Protein AF-A0A2M8H1S3-F1 (afdb_monomer_lite)

Structure (mmCIF, N/CA/C/O backbone):
data_AF-A0A2M8H1S3-F1
#
_entry.id   AF-A0A2M8H1S3-F1
#
loop_
_atom_site.group_PDB
_atom_site.id
_atom_site.type_symbol
_atom_site.label_atom_id
_atom_site.label_alt_id
_atom_site.label_comp_id
_atom_site.label_asym_id
_atom_site.label_entity_id
_atom_site.label_seq_id
_atom_site.pdbx_PDB_ins_code
_atom_site.Cartn_x
_atom_site.Cartn_y
_atom_site.Cartn_z
_atom_site.occupancy
_atom_site.B_iso_or_equiv
_atom_site.auth_seq_id
_atom_site.auth_comp_id
_atom_site.auth_asym_id
_atom_site.auth_atom_id
_atom_site.pdbx_PDB_model_num
ATOM 1 N N . MET A 1 1 ? 1.043 -23.279 23.977 1.00 38.03 1 MET A N 1
ATOM 2 C CA . MET A 1 1 ? 0.387 -21.968 23.824 1.00 38.03 1 MET A CA 1
ATOM 3 C C . MET A 1 1 ? 1.490 -20.999 23.441 1.00 38.03 1 MET A C 1
ATOM 5 O O . MET A 1 1 ? 2.211 -20.542 24.314 1.00 38.03 1 MET A O 1
ATOM 9 N N . LEU A 1 2 ? 1.746 -20.872 22.138 1.00 36.97 2 LEU A N 1
ATOM 10 C CA . LEU A 1 2 ? 2.773 -19.981 21.600 1.00 36.97 2 LEU A CA 1
ATOM 11 C C . LEU A 1 2 ? 2.142 -18.593 21.517 1.00 36.97 2 LEU A C 1
ATOM 13 O O . LEU A 1 2 ? 1.181 -18.404 20.776 1.00 36.97 2 LEU A O 1
ATOM 17 N N . LEU A 1 3 ? 2.637 -17.672 22.339 1.00 37.28 3 LEU A N 1
ATOM 18 C CA . LEU A 1 3 ? 2.468 -16.245 22.110 1.00 37.28 3 LEU A CA 1
ATOM 19 C C . LEU A 1 3 ? 3.235 -15.960 20.819 1.00 37.28 3 LEU A C 1
ATOM 21 O O . LEU A 1 3 ? 4.460 -15.988 20.809 1.00 37.28 3 LEU A O 1
ATOM 25 N N . MET A 1 4 ? 2.512 -15.833 19.709 1.00 37.59 4 MET A N 1
ATOM 26 C CA . MET A 1 4 ? 3.057 -15.123 18.564 1.00 37.59 4 MET A CA 1
ATOM 27 C C . MET A 1 4 ? 3.124 -13.670 19.008 1.00 37.59 4 MET A C 1
ATOM 29 O O . MET A 1 4 ? 2.084 -13.061 19.271 1.00 37.59 4 MET A O 1
ATOM 33 N N . ASP A 1 5 ? 4.346 -13.178 19.188 1.00 40.09 5 ASP A N 1
ATOM 34 C CA . ASP A 1 5 ? 4.624 -11.763 19.360 1.00 40.09 5 ASP A CA 1
ATOM 35 C C . ASP A 1 5 ? 4.094 -1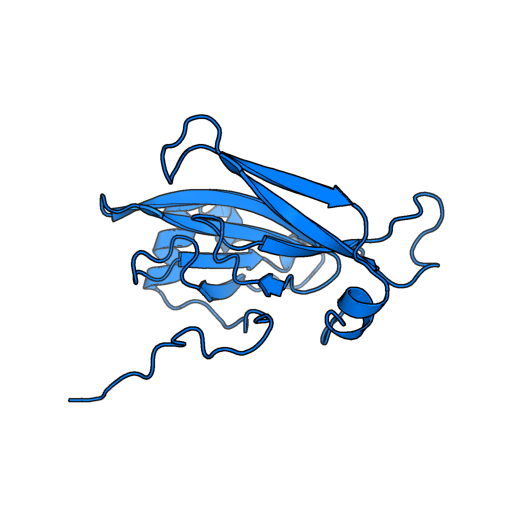1.065 18.108 1.00 40.09 5 ASP A C 1
ATOM 37 O O . ASP A 1 5 ? 4.710 -11.079 17.044 1.00 40.09 5 ASP A O 1
ATOM 41 N N . LEU A 1 6 ? 2.875 -10.534 18.211 1.00 43.53 6 LEU A N 1
ATOM 42 C CA . LEU A 1 6 ? 2.399 -9.540 17.266 1.00 43.53 6 LEU A CA 1
ATOM 43 C C . LEU A 1 6 ? 3.429 -8.406 17.295 1.00 43.53 6 LEU A C 1
ATOM 45 O O . LEU A 1 6 ? 3.926 -8.101 18.388 1.00 43.53 6 LEU A O 1
ATOM 49 N N . PRO A 1 7 ? 3.715 -7.733 16.171 1.00 44.03 7 PRO A N 1
ATOM 50 C CA . PRO A 1 7 ? 4.272 -6.397 16.230 1.00 44.03 7 PRO A CA 1
ATOM 51 C C . PRO A 1 7 ? 3.198 -5.508 16.872 1.00 44.03 7 PRO A C 1
ATOM 53 O O . PRO A 1 7 ? 2.420 -4.817 16.222 1.00 44.03 7 PRO A O 1
ATOM 56 N N . VAL A 1 8 ? 3.100 -5.599 18.201 1.00 47.38 8 VAL A N 1
ATOM 57 C CA . VAL A 1 8 ? 2.641 -4.518 19.049 1.00 47.38 8 VAL A CA 1
ATOM 58 C C . VAL A 1 8 ? 3.518 -3.374 18.610 1.00 47.38 8 VAL A C 1
ATOM 60 O O . VAL A 1 8 ? 4.737 -3.530 18.591 1.00 47.38 8 VAL A O 1
ATOM 63 N N . TRP A 1 9 ? 2.885 -2.292 18.182 1.00 46.22 9 TRP A N 1
ATOM 64 C CA . TRP A 1 9 ? 3.514 -1.011 17.954 1.00 46.22 9 TRP A CA 1
ATOM 65 C C . TRP A 1 9 ? 4.303 -0.687 19.226 1.00 46.22 9 TRP A C 1
ATOM 67 O O . TRP A 1 9 ? 3.762 -0.138 20.184 1.00 46.22 9 TRP A O 1
ATOM 77 N N . ALA A 1 10 ? 5.547 -1.161 19.296 1.00 40.31 10 ALA A N 1
ATOM 78 C CA . ALA A 1 10 ? 6.509 -0.693 20.258 1.00 40.31 10 ALA A CA 1
ATOM 79 C C . ALA A 1 10 ? 6.605 0.804 19.992 1.00 40.31 10 ALA A C 1
ATOM 81 O O . ALA A 1 10 ? 6.379 1.244 18.864 1.00 40.31 10 ALA A O 1
ATOM 82 N N . ASP A 1 11 ? 6.921 1.586 21.009 1.00 43.34 11 ASP A N 1
ATOM 83 C CA . ASP A 1 11 ? 7.049 3.042 20.929 1.00 43.34 11 ASP A CA 1
ATOM 84 C C . ASP A 1 11 ? 8.142 3.533 19.927 1.00 43.34 11 ASP A C 1
ATOM 86 O O . ASP A 1 11 ? 8.577 4.681 19.985 1.00 43.34 11 ASP A O 1
ATOM 90 N N . ASP A 1 12 ? 8.586 2.672 19.003 1.00 44.94 12 ASP A N 1
ATOM 91 C CA . ASP A 1 12 ? 9.494 2.896 17.887 1.00 44.94 12 ASP A CA 1
ATOM 92 C C . ASP A 1 12 ? 8.760 3.454 16.651 1.00 44.94 12 ASP A C 1
ATOM 94 O O . ASP A 1 12 ? 8.063 2.778 15.892 1.00 44.94 12 ASP A O 1
ATOM 98 N N . LEU A 1 13 ? 8.916 4.767 16.503 1.00 59.88 13 LEU A N 1
ATOM 99 C CA . LEU A 1 13 ? 9.295 5.491 15.287 1.00 59.88 13 LEU A CA 1
ATOM 100 C C . LEU A 1 13 ? 9.348 4.656 13.992 1.00 59.88 13 LEU A C 1
ATOM 102 O O . LEU A 1 13 ? 10.408 4.188 13.601 1.00 59.88 13 LEU A O 1
ATOM 106 N N . SER A 1 14 ? 8.230 4.603 13.263 1.00 63.81 14 SER A N 1
ATOM 107 C CA . SER A 1 14 ? 8.109 4.103 11.880 1.00 63.81 14 SER A CA 1
ATOM 108 C C . SER A 1 14 ? 8.521 2.648 11.606 1.00 63.81 14 SER A C 1
ATOM 110 O O . SER A 1 14 ? 9.592 2.187 11.972 1.00 63.81 14 SER A O 1
ATOM 112 N N . PHE A 1 15 ? 7.692 1.926 10.852 1.00 80.75 15 PHE A N 1
ATOM 113 C CA . PHE A 1 15 ? 8.002 0.567 10.410 1.00 80.75 15 PHE A CA 1
ATOM 114 C C . PHE A 1 15 ? 8.104 0.516 8.886 1.00 80.75 15 PHE A C 1
ATOM 116 O O . PHE A 1 15 ? 7.210 0.986 8.176 1.00 80.75 15 PHE A O 1
ATOM 123 N N . GLN A 1 16 ? 9.190 -0.068 8.381 1.00 81.44 16 GLN A N 1
ATOM 124 C CA . GLN A 1 16 ? 9.291 -0.446 6.978 1.00 81.44 16 GLN A CA 1
ATOM 125 C C . GLN A 1 16 ? 8.747 -1.874 6.811 1.00 81.44 16 GLN A C 1
ATOM 127 O O . GLN A 1 16 ? 9.290 -2.790 7.428 1.00 81.44 16 GLN A O 1
ATOM 132 N N . PRO A 1 17 ? 7.699 -2.093 5.997 1.00 84.50 17 PRO A N 1
ATOM 133 C CA . PRO A 1 17 ? 7.121 -3.413 5.794 1.00 84.50 17 PRO A CA 1
ATOM 134 C C . PRO A 1 17 ? 8.138 -4.408 5.236 1.00 84.50 17 PRO A C 1
ATOM 136 O O . PRO A 1 17 ? 8.758 -4.168 4.199 1.00 84.50 17 PRO A O 1
ATOM 139 N N . GLU A 1 18 ? 8.274 -5.553 5.903 1.00 89.00 18 GLU A N 1
ATOM 140 C CA . GLU A 1 18 ? 9.050 -6.677 5.388 1.00 89.00 18 GLU A CA 1
ATOM 141 C C . GLU A 1 18 ? 8.196 -7.446 4.376 1.00 89.00 18 GLU A C 1
ATOM 143 O O . GLU A 1 18 ? 7.099 -7.915 4.694 1.00 89.00 18 GLU A O 1
ATOM 148 N N . PHE A 1 19 ? 8.687 -7.544 3.142 1.00 91.50 19 PHE A N 1
ATOM 149 C CA . PHE A 1 19 ? 7.991 -8.210 2.048 1.00 91.50 19 PHE A CA 1
ATOM 150 C C . PHE A 1 19 ? 8.477 -9.647 1.884 1.00 91.50 19 PHE A C 1
ATOM 152 O O . PHE A 1 19 ? 9.664 -9.902 1.691 1.00 91.50 19 PHE A O 1
ATOM 159 N N . VAL A 1 20 ? 7.533 -10.582 1.899 1.00 94.75 20 VAL A N 1
ATOM 160 C CA . VAL A 1 20 ? 7.777 -12.020 1.752 1.00 94.75 20 VAL A CA 1
ATOM 161 C C . VAL A 1 20 ? 6.860 -12.616 0.688 1.00 94.75 20 VAL A C 1
ATOM 163 O O . VAL A 1 20 ? 5.884 -11.994 0.265 1.00 94.75 20 VAL A O 1
ATOM 166 N N . HIS A 1 21 ? 7.144 -13.842 0.247 1.00 95.81 21 HIS A N 1
ATOM 167 C CA . HIS A 1 21 ? 6.210 -14.560 -0.617 1.00 95.81 21 HIS A CA 1
ATOM 168 C C . HIS A 1 21 ? 4.881 -14.823 0.110 1.00 95.81 21 HIS A C 1
ATOM 170 O O . HIS A 1 21 ? 4.895 -15.261 1.265 1.00 95.81 21 HIS A O 1
ATOM 176 N N . PRO A 1 22 ? 3.731 -14.616 -0.556 1.00 96.12 22 PRO A N 1
ATOM 177 C CA . PRO A 1 22 ? 2.433 -14.822 0.063 1.00 96.12 22 PRO A CA 1
ATOM 178 C C . PRO A 1 22 ? 2.148 -16.300 0.307 1.00 96.12 22 PRO A C 1
ATOM 180 O O . PRO A 1 22 ? 2.383 -17.159 -0.552 1.00 96.12 22 PRO A O 1
ATOM 183 N N . ARG A 1 23 ? 1.534 -16.573 1.456 1.00 97.06 23 ARG A N 1
ATOM 184 C CA . ARG A 1 23 ? 0.872 -17.846 1.746 1.00 97.06 23 ARG A CA 1
ATOM 185 C C . ARG A 1 23 ? -0.346 -18.034 0.833 1.00 97.06 23 ARG A C 1
ATOM 187 O O . ARG A 1 23 ? -0.857 -17.078 0.251 1.00 97.06 23 ARG A O 1
ATOM 194 N N . SER A 1 24 ? -0.849 -19.264 0.731 1.00 96.31 24 SER A N 1
ATOM 195 C CA . SER A 1 24 ? -1.992 -19.579 -0.139 1.00 96.31 24 SER A CA 1
ATOM 196 C C . SER A 1 24 ? -3.258 -18.792 0.220 1.00 96.31 24 SER A C 1
ATOM 198 O O . SER A 1 24 ? -3.934 -18.298 -0.672 1.00 96.31 24 SER A O 1
ATOM 200 N N . ASP A 1 25 ? -3.544 -18.603 1.513 1.00 95.94 25 ASP A N 1
ATOM 201 C CA . ASP A 1 25 ? -4.684 -17.806 1.986 1.00 95.94 25 ASP A CA 1
ATOM 202 C C . ASP A 1 25 ? -4.586 -16.336 1.550 1.00 95.94 25 ASP A C 1
ATOM 204 O O . ASP A 1 25 ? -5.580 -15.725 1.161 1.00 95.94 25 ASP A O 1
ATOM 208 N N . GLN A 1 26 ? -3.376 -15.774 1.556 1.00 97.31 26 GLN A N 1
ATOM 209 C CA . GLN A 1 26 ? -3.127 -14.402 1.113 1.00 97.31 26 GLN A CA 1
ATOM 210 C C . GLN A 1 26 ? -3.249 -14.267 -0.410 1.00 97.31 26 GLN A C 1
ATOM 212 O O . GLN A 1 26 ? -3.759 -13.257 -0.890 1.00 97.31 26 GLN A O 1
ATOM 217 N N . GLN A 1 27 ? -2.835 -15.282 -1.178 1.00 96.88 27 GLN A N 1
ATOM 218 C CA . GLN A 1 27 ? -3.034 -15.301 -2.632 1.00 96.88 27 GLN A CA 1
ATOM 219 C C . GLN A 1 27 ? -4.523 -15.283 -2.987 1.00 96.88 27 GLN A C 1
ATOM 221 O O . GLN A 1 27 ? -4.924 -14.490 -3.836 1.00 96.88 27 GLN A O 1
ATOM 226 N N . ASP A 1 28 ? -5.348 -16.067 -2.286 1.00 96.62 28 ASP A N 1
ATOM 227 C CA . ASP A 1 28 ? -6.802 -16.068 -2.480 1.00 96.62 28 ASP A CA 1
ATOM 228 C C . ASP A 1 28 ? -7.415 -14.696 -2.155 1.00 96.62 28 ASP A C 1
ATOM 230 O O . ASP A 1 28 ? -8.266 -14.194 -2.892 1.00 96.62 28 ASP A O 1
ATOM 234 N N . ILE A 1 29 ? -6.976 -14.050 -1.070 1.00 97.00 29 ILE A N 1
ATOM 235 C CA . ILE A 1 29 ? -7.411 -12.688 -0.716 1.00 97.00 29 ILE A CA 1
ATOM 236 C C . ILE A 1 29 ? -7.057 -11.699 -1.834 1.00 97.00 29 ILE A C 1
ATOM 238 O O . ILE A 1 29 ? -7.895 -10.885 -2.236 1.00 97.00 29 ILE A O 1
ATOM 242 N N . ILE A 1 30 ? -5.833 -11.778 -2.355 1.00 97.19 30 ILE A N 1
ATOM 243 C CA . ILE A 1 30 ? -5.339 -10.893 -3.410 1.00 97.19 30 ILE A CA 1
ATOM 244 C C . ILE A 1 30 ? -6.090 -11.126 -4.719 1.00 97.19 30 ILE A C 1
ATOM 246 O O . ILE A 1 30 ? -6.556 -10.152 -5.302 1.00 97.19 30 ILE A O 1
ATOM 250 N N . ALA A 1 31 ? -6.290 -12.373 -5.149 1.00 96.38 31 ALA A N 1
ATOM 251 C CA . ALA A 1 31 ? -7.109 -12.696 -6.320 1.00 96.38 31 ALA A CA 1
ATOM 252 C C . ALA A 1 31 ? -8.526 -12.125 -6.194 1.00 96.38 31 ALA A C 1
ATOM 254 O O . ALA A 1 31 ? -9.009 -11.441 -7.093 1.00 96.38 31 ALA A O 1
ATOM 255 N N . ASN A 1 32 ? -9.174 -12.331 -5.045 1.00 96.69 32 ASN A N 1
ATOM 256 C CA . ASN A 1 32 ? -10.538 -11.856 -4.820 1.00 96.69 32 ASN A CA 1
ATOM 257 C C . ASN A 1 32 ? -10.647 -10.321 -4.749 1.00 96.69 32 ASN A C 1
ATOM 259 O O . ASN A 1 32 ? -11.713 -9.774 -5.030 1.00 96.69 32 ASN A O 1
ATOM 263 N N . THR A 1 33 ? -9.572 -9.621 -4.367 1.00 96.75 33 THR A N 1
ATOM 264 C CA . THR A 1 33 ? -9.588 -8.160 -4.156 1.00 96.75 33 THR A CA 1
ATOM 265 C C . THR A 1 33 ? -9.025 -7.374 -5.342 1.00 96.75 33 THR A C 1
ATOM 267 O O . THR A 1 33 ? -9.530 -6.299 -5.668 1.00 96.75 33 THR A O 1
ATOM 270 N N . LEU A 1 34 ? -7.965 -7.880 -5.975 1.00 96.62 34 LEU A N 1
ATOM 271 C CA . LEU A 1 34 ? -7.222 -7.232 -7.062 1.00 96.62 34 LEU A CA 1
ATOM 272 C C . LEU A 1 34 ? -7.398 -7.924 -8.422 1.00 96.62 34 LEU A C 1
ATOM 274 O O . LEU A 1 34 ? -7.115 -7.300 -9.443 1.00 96.62 34 LEU A O 1
ATOM 278 N N . GLY A 1 35 ? -7.898 -9.161 -8.444 1.00 95.88 35 GLY A N 1
ATOM 279 C CA . GLY A 1 35 ? -8.091 -9.973 -9.646 1.00 95.88 35 GLY A CA 1
ATOM 280 C C . GLY A 1 35 ? -6.941 -10.947 -9.923 1.00 95.88 35 GLY A C 1
ATOM 281 O O . GLY A 1 35 ? -5.789 -10.703 -9.563 1.00 95.88 35 GLY A O 1
ATOM 282 N N . ASP A 1 36 ? -7.251 -12.042 -10.622 1.00 94.12 36 ASP A N 1
ATOM 283 C CA . ASP A 1 36 ? -6.281 -13.089 -10.992 1.00 94.12 36 ASP A CA 1
ATOM 284 C C . ASP A 1 36 ? -5.154 -12.579 -11.903 1.00 94.12 36 ASP A C 1
ATOM 286 O O . ASP A 1 36 ? -4.033 -13.096 -11.861 1.00 94.12 36 ASP A O 1
ATOM 290 N N . ASP A 1 37 ? -5.424 -11.539 -12.696 1.00 91.81 37 ASP A N 1
ATOM 291 C CA . ASP A 1 37 ? -4.427 -10.889 -13.555 1.00 91.81 37 ASP A CA 1
ATOM 292 C C . ASP A 1 37 ? -3.281 -10.280 -12.736 1.00 91.81 37 ASP A C 1
ATOM 294 O O . ASP A 1 37 ? -2.149 -10.199 -13.211 1.00 91.81 37 ASP A O 1
ATOM 298 N N . PHE A 1 38 ? -3.547 -9.888 -11.486 1.00 93.56 38 PHE A N 1
ATOM 299 C CA . PHE A 1 38 ? -2.515 -9.380 -10.589 1.00 93.56 38 PHE A CA 1
ATOM 300 C C . PHE A 1 38 ? -1.577 -10.493 -10.098 1.00 93.56 38 PHE A C 1
ATOM 302 O O . PHE A 1 38 ? -0.366 -10.285 -9.992 1.00 93.56 38 PHE A O 1
ATOM 309 N N . LEU A 1 39 ? -2.110 -11.694 -9.840 1.00 90.50 39 LEU A N 1
ATOM 310 C CA . LEU A 1 39 ? -1.304 -12.856 -9.448 1.00 90.50 39 LEU A CA 1
ATOM 311 C C . LEU A 1 39 ? -0.423 -13.346 -10.601 1.00 90.50 39 LEU A C 1
ATOM 313 O O . LEU A 1 39 ? 0.743 -13.676 -10.399 1.00 90.50 39 LEU A O 1
ATOM 317 N N . ASN A 1 40 ? -0.987 -13.366 -11.809 1.00 88.19 40 ASN A N 1
ATOM 318 C CA . ASN A 1 40 ? -0.368 -13.930 -13.009 1.00 88.19 40 ASN A CA 1
ATOM 319 C C . ASN A 1 40 ? 0.243 -12.858 -13.920 1.00 88.19 40 ASN A C 1
ATOM 321 O O . ASN A 1 40 ? 0.329 -13.038 -15.136 1.00 88.19 40 ASN A O 1
ATOM 325 N N . ALA A 1 41 ? 0.626 -11.727 -13.334 1.00 87.38 41 ALA A N 1
ATOM 326 C CA . ALA A 1 41 ? 1.118 -10.577 -14.065 1.00 87.38 41 ALA A CA 1
ATOM 327 C C . ALA A 1 41 ? 2.318 -10.922 -14.951 1.00 87.38 41 ALA A C 1
ATOM 329 O O . ALA A 1 41 ? 3.225 -11.661 -14.567 1.00 87.38 41 ALA A O 1
ATOM 330 N N . VAL A 1 42 ? 2.344 -10.313 -16.132 1.00 86.56 42 VAL A N 1
ATOM 331 C CA . VAL A 1 42 ? 3.451 -10.405 -17.081 1.00 86.56 42 VAL A CA 1
ATOM 332 C C . VAL A 1 42 ? 3.961 -8.996 -17.333 1.00 86.56 42 VAL A C 1
ATOM 334 O O . VAL A 1 42 ? 3.177 -8.102 -17.648 1.00 86.56 42 VAL A O 1
ATOM 337 N N . GLY A 1 43 ? 5.270 -8.796 -17.219 1.00 84.50 43 GLY A N 1
ATOM 338 C CA . GLY A 1 43 ? 5.868 -7.486 -17.429 1.00 84.50 43 GLY A CA 1
ATOM 339 C C . GLY A 1 43 ? 7.378 -7.528 -17.612 1.00 84.50 43 GLY A C 1
ATOM 340 O O . GLY A 1 43 ? 7.941 -8.563 -17.966 1.00 84.50 43 GLY A O 1
ATOM 341 N N . VAL A 1 44 ? 8.014 -6.367 -17.442 1.00 79.12 44 VAL A N 1
ATOM 342 C CA . VAL A 1 44 ? 9.437 -6.158 -17.766 1.00 79.12 44 VAL A CA 1
ATOM 343 C C . VAL A 1 44 ? 10.351 -6.838 -16.747 1.00 79.12 44 VAL A C 1
ATOM 345 O O . VAL A 1 44 ? 11.388 -7.389 -17.116 1.00 79.12 44 VAL A O 1
ATOM 348 N N . PHE A 1 45 ? 9.956 -6.831 -15.477 1.00 85.62 45 PHE A N 1
ATOM 349 C CA . PHE A 1 45 ? 10.662 -7.536 -14.413 1.00 85.62 45 PHE A CA 1
ATOM 350 C C . PHE A 1 45 ? 10.087 -8.942 -14.211 1.00 85.62 45 PHE A C 1
ATOM 352 O O . PHE A 1 45 ? 8.921 -9.184 -14.543 1.00 85.62 45 PHE A O 1
ATOM 359 N N . PRO A 1 46 ? 10.873 -9.878 -13.642 1.00 88.12 46 PRO A N 1
ATOM 360 C CA . PRO A 1 46 ? 10.363 -11.183 -13.249 1.00 88.12 46 PRO A CA 1
ATOM 361 C C . PRO A 1 46 ? 9.114 -11.053 -12.375 1.00 88.12 46 PRO A C 1
ATOM 363 O O . PRO A 1 46 ? 9.106 -10.290 -11.406 1.00 88.12 46 PRO A O 1
ATOM 366 N N . ALA A 1 47 ? 8.072 -11.805 -12.733 1.00 90.75 47 ALA A N 1
ATOM 367 C CA . ALA A 1 47 ? 6.844 -11.867 -11.959 1.00 90.75 47 ALA A CA 1
ATOM 368 C C . ALA A 1 47 ? 7.136 -12.484 -10.593 1.00 90.75 47 ALA A C 1
ATOM 370 O O . ALA A 1 47 ? 7.549 -13.638 -10.481 1.00 90.75 47 ALA A O 1
ATOM 371 N N . GLU A 1 48 ? 6.938 -11.681 -9.562 1.00 93.50 48 GLU A N 1
ATOM 372 C CA . GLU A 1 48 ? 7.180 -12.046 -8.183 1.00 93.50 48 GLU A CA 1
ATOM 373 C C . GLU A 1 48 ? 6.206 -11.237 -7.333 1.00 93.50 48 GLU A C 1
ATOM 375 O O . GLU A 1 48 ? 6.329 -10.016 -7.187 1.00 93.50 48 GLU A O 1
ATOM 380 N N . LEU A 1 49 ? 5.195 -11.940 -6.828 1.00 95.12 49 LEU A N 1
ATOM 381 C CA . LEU A 1 49 ? 4.237 -11.391 -5.888 1.00 95.12 49 LEU A CA 1
ATOM 382 C C . LEU A 1 49 ? 4.838 -11.445 -4.489 1.00 95.12 49 LEU A C 1
ATOM 384 O O . LEU A 1 49 ? 5.235 -12.516 -4.018 1.00 95.12 49 LEU A O 1
ATOM 388 N N . LEU A 1 50 ? 4.856 -10.294 -3.831 1.00 95.94 50 LEU A N 1
ATOM 389 C CA . LEU A 1 50 ? 5.309 -10.145 -2.460 1.00 95.94 50 LEU A CA 1
ATOM 390 C C . LEU A 1 50 ? 4.233 -9.447 -1.634 1.00 95.94 50 LEU A C 1
ATOM 392 O O . LEU A 1 50 ? 3.494 -8.594 -2.136 1.00 95.94 50 LEU A O 1
ATOM 396 N N . VAL A 1 51 ? 4.164 -9.805 -0.356 1.00 96.19 51 VAL A N 1
ATOM 397 C CA . VAL A 1 51 ? 3.214 -9.240 0.601 1.00 96.19 51 VAL A CA 1
ATOM 398 C C . VAL A 1 51 ? 3.883 -8.898 1.919 1.00 96.19 51 VAL A C 1
ATOM 400 O O . VAL A 1 51 ? 4.855 -9.540 2.312 1.00 96.19 51 VAL A O 1
ATOM 403 N N . SER A 1 52 ? 3.310 -7.929 2.619 1.00 96.06 52 SER A N 1
ATOM 404 C CA . SER A 1 52 ? 3.595 -7.644 4.020 1.00 96.06 52 SER A CA 1
ATOM 405 C C . SER A 1 52 ? 2.290 -7.577 4.810 1.00 96.06 52 SER A C 1
ATOM 407 O O . SER A 1 52 ? 1.282 -7.095 4.287 1.00 96.06 52 SER A O 1
ATOM 409 N N . GLU A 1 53 ? 2.301 -8.079 6.044 1.00 94.81 53 GLU A N 1
ATOM 410 C CA . GLU A 1 53 ? 1.169 -8.002 6.975 1.00 94.81 53 GLU A CA 1
ATOM 411 C C . GLU A 1 53 ? 1.318 -6.772 7.875 1.00 94.81 53 GLU A C 1
ATOM 413 O O . GLU A 1 53 ? 2.395 -6.501 8.405 1.00 94.81 53 GLU A O 1
ATOM 418 N N . VAL A 1 54 ? 0.235 -6.020 8.047 1.00 92.69 54 VAL A N 1
ATOM 419 C CA . VAL A 1 54 ? 0.210 -4.775 8.828 1.00 92.69 54 VAL A CA 1
ATOM 420 C C . VAL A 1 54 ? -1.191 -4.569 9.395 1.00 92.69 54 VAL A C 1
ATOM 422 O O . VAL A 1 54 ? -2.147 -4.995 8.776 1.00 92.69 54 VAL A O 1
ATOM 425 N N . ASP A 1 55 ? -1.353 -3.935 10.551 1.00 90.81 55 ASP A N 1
ATOM 426 C CA . ASP A 1 55 ? -2.675 -3.560 11.082 1.00 90.81 55 ASP A CA 1
ATOM 427 C C . ASP A 1 55 ? -2.928 -2.074 10.767 1.00 90.81 55 ASP A C 1
ATOM 429 O O . ASP A 1 55 ? -2.423 -1.197 11.474 1.00 90.81 55 ASP A O 1
ATOM 433 N N . LEU A 1 56 ? -3.617 -1.769 9.659 1.00 91.19 56 LEU A N 1
ATOM 434 C CA . LEU A 1 56 ? -3.790 -0.396 9.162 1.00 91.19 56 LEU A CA 1
ATOM 435 C C . LEU A 1 56 ? -4.871 0.366 9.927 1.00 91.19 56 LEU A C 1
ATOM 437 O O . LEU A 1 56 ? -4.786 1.583 10.021 1.00 91.19 56 LEU A O 1
ATOM 441 N N . ASN A 1 57 ? -5.897 -0.303 10.443 1.00 88.88 57 ASN A N 1
ATOM 442 C CA . ASN A 1 57 ? -7.020 0.349 11.130 1.00 88.88 57 ASN A CA 1
ATOM 443 C C . ASN A 1 57 ? -7.047 0.088 12.643 1.00 88.88 57 ASN A C 1
ATOM 445 O O . ASN A 1 57 ? -8.010 0.462 13.313 1.00 88.88 57 ASN A O 1
ATOM 449 N N . ARG A 1 58 ? -6.003 -0.547 13.189 1.00 86.56 58 ARG A N 1
ATOM 450 C CA . ARG A 1 58 ? -5.847 -0.870 14.616 1.00 86.56 58 ARG A CA 1
ATOM 451 C C . ARG A 1 58 ? -6.958 -1.760 15.167 1.00 86.56 58 ARG A C 1
ATOM 453 O O . ARG A 1 58 ? -7.225 -1.745 16.374 1.00 86.56 58 ARG A O 1
ATOM 460 N N . ASP A 1 59 ? -7.600 -2.555 14.315 1.00 87.44 59 ASP A N 1
ATOM 461 C CA . ASP A 1 59 ? -8.649 -3.483 14.738 1.00 87.44 59 ASP A CA 1
ATOM 462 C C . ASP A 1 59 ? -8.088 -4.842 15.206 1.00 87.44 59 ASP A C 1
ATOM 464 O O . ASP A 1 59 ? -8.850 -5.735 15.603 1.00 87.44 59 ASP A O 1
ATOM 468 N N . ARG A 1 60 ? -6.749 -4.966 15.244 1.00 87.94 60 ARG A N 1
ATOM 469 C CA . ARG A 1 60 ? -5.974 -6.168 15.586 1.00 87.94 60 ARG A CA 1
ATOM 470 C C . ARG A 1 60 ? -6.142 -7.315 14.597 1.00 87.94 60 ARG A C 1
ATOM 472 O O . ARG A 1 60 ? -5.768 -8.449 14.916 1.00 87.94 60 ARG A O 1
ATOM 479 N N . LYS A 1 61 ? -6.701 -7.060 13.419 1.00 91.00 61 LYS A N 1
ATOM 480 C CA . LYS A 1 61 ? -6.661 -7.981 12.291 1.00 91.00 61 LYS A CA 1
ATOM 481 C C . LYS A 1 61 ? -5.576 -7.514 11.338 1.00 91.00 61 LYS A C 1
ATOM 483 O O . LYS A 1 61 ? -5.348 -6.329 11.151 1.00 91.00 61 LYS A O 1
ATOM 488 N N . MET A 1 62 ? -4.889 -8.485 10.752 1.00 92.69 62 MET A N 1
ATOM 489 C CA . MET A 1 62 ? -3.867 -8.179 9.764 1.00 92.69 62 MET A CA 1
ATOM 490 C C . MET A 1 62 ? -4.529 -7.804 8.443 1.00 92.69 62 MET A C 1
ATOM 492 O O . MET A 1 62 ? -5.377 -8.538 7.926 1.00 92.69 62 MET A O 1
ATOM 496 N N . ASP A 1 63 ? -4.090 -6.673 7.922 1.00 95.75 63 ASP A N 1
ATOM 497 C CA . ASP A 1 63 ? -4.244 -6.175 6.569 1.00 95.75 63 ASP A CA 1
ATOM 498 C C . ASP A 1 63 ? -3.017 -6.563 5.732 1.00 95.75 63 ASP A C 1
ATOM 500 O O . ASP A 1 63 ? -2.034 -7.107 6.244 1.00 95.75 63 ASP A O 1
ATOM 504 N N . LEU A 1 64 ? -3.068 -6.293 4.427 1.00 97.31 64 LEU A N 1
ATOM 505 C CA . LEU A 1 64 ? -1.993 -6.645 3.501 1.00 97.31 64 LEU A CA 1
ATOM 506 C C . LEU A 1 64 ? -1.504 -5.430 2.723 1.00 97.31 64 LEU A C 1
ATOM 508 O O . LEU A 1 64 ? -2.294 -4.639 2.212 1.00 97.31 64 LEU A O 1
ATOM 512 N N . ILE A 1 65 ? -0.193 -5.350 2.534 1.00 97.50 65 ILE A N 1
ATOM 513 C CA . ILE A 1 65 ? 0.420 -4.548 1.477 1.00 97.50 65 ILE A CA 1
ATOM 514 C C . ILE A 1 65 ? 0.940 -5.526 0.435 1.00 97.50 65 ILE A C 1
ATOM 516 O O . ILE A 1 65 ? 1.771 -6.370 0.754 1.00 97.50 65 ILE A O 1
ATOM 520 N N . ALA A 1 66 ? 0.450 -5.436 -0.796 1.00 97.44 66 ALA A N 1
ATOM 521 C CA . ALA A 1 66 ? 0.840 -6.315 -1.891 1.00 97.44 66 ALA A CA 1
ATOM 522 C C . ALA A 1 66 ? 1.582 -5.534 -2.979 1.00 97.44 66 ALA A C 1
ATOM 524 O O . ALA A 1 66 ? 1.179 -4.430 -3.350 1.00 97.44 66 ALA A O 1
ATOM 525 N N . VAL A 1 67 ? 2.636 -6.134 -3.526 1.00 96.44 67 VAL A N 1
ATOM 526 C CA . VAL A 1 67 ? 3.367 -5.624 -4.690 1.00 96.44 67 VAL A CA 1
ATOM 527 C C . VAL A 1 67 ? 3.615 -6.763 -5.668 1.00 96.44 67 VAL A C 1
ATOM 529 O O . VAL A 1 67 ? 3.980 -7.871 -5.279 1.00 96.44 67 VAL A O 1
ATOM 532 N N . GLN A 1 68 ? 3.408 -6.487 -6.950 1.00 95.50 68 GLN A N 1
ATOM 533 C CA . GLN A 1 68 ? 3.706 -7.415 -8.030 1.00 95.50 68 GLN A CA 1
ATOM 534 C C . GLN A 1 68 ? 4.855 -6.847 -8.854 1.00 95.50 68 GLN A C 1
ATOM 536 O O . GLN A 1 68 ? 4.677 -5.862 -9.574 1.00 95.50 68 GLN A O 1
ATOM 541 N N . LYS A 1 69 ? 6.027 -7.483 -8.768 1.00 92.50 69 LYS A N 1
ATOM 542 C CA . LYS A 1 69 ? 7.244 -6.974 -9.412 1.00 92.50 69 LYS A CA 1
ATOM 543 C C . LYS A 1 69 ? 7.126 -6.852 -10.925 1.00 92.50 69 LYS A C 1
ATOM 545 O O . LYS A 1 69 ? 7.687 -5.924 -11.494 1.00 92.50 69 LYS A O 1
ATOM 550 N N . ALA A 1 70 ? 6.330 -7.704 -11.572 1.00 91.50 70 ALA A N 1
ATOM 551 C CA . ALA A 1 70 ? 6.074 -7.590 -13.009 1.00 91.50 70 ALA A CA 1
ATOM 552 C C . ALA A 1 70 ? 5.467 -6.232 -13.420 1.00 91.50 70 ALA A C 1
ATOM 554 O O . ALA A 1 70 ? 5.692 -5.794 -14.545 1.00 91.50 70 ALA A O 1
ATOM 555 N N . PHE A 1 71 ? 4.732 -5.554 -12.532 1.00 90.19 71 PHE A N 1
ATOM 556 C CA . PHE A 1 71 ? 4.146 -4.236 -12.802 1.00 90.19 71 PHE A CA 1
ATOM 557 C C . PHE A 1 71 ? 5.041 -3.063 -12.408 1.00 90.19 71 PHE A C 1
ATOM 559 O O . PHE A 1 71 ? 4.661 -1.912 -12.617 1.00 90.19 71 PHE A O 1
ATOM 566 N N . CYS A 1 72 ? 6.222 -3.330 -11.860 1.00 89.69 72 CYS A N 1
ATOM 567 C CA . CYS A 1 72 ? 7.194 -2.283 -11.613 1.00 89.69 72 CYS A CA 1
ATOM 568 C C . CYS A 1 72 ? 7.739 -1.721 -12.927 1.00 89.69 72 CYS A C 1
ATOM 570 O O . CYS A 1 72 ? 7.872 -2.419 -13.936 1.00 89.69 72 CYS A O 1
ATOM 572 N N . SER A 1 73 ? 8.088 -0.445 -12.893 1.00 85.19 73 SER A N 1
ATOM 573 C CA . SER A 1 73 ? 8.904 0.206 -13.906 1.00 85.19 73 SER A CA 1
ATOM 574 C C . SER A 1 73 ? 10.336 0.360 -13.392 1.00 85.19 73 SER A C 1
ATOM 576 O O . SER A 1 73 ? 10.649 0.049 -12.247 1.00 85.19 73 SER A O 1
ATOM 578 N N . ASN A 1 74 ? 11.223 0.870 -14.241 1.00 75.44 74 ASN A N 1
ATOM 579 C CA . ASN A 1 74 ? 12.560 1.304 -13.834 1.00 75.44 74 ASN A CA 1
ATOM 580 C C . ASN A 1 74 ? 12.545 2.559 -12.937 1.00 75.44 74 ASN A C 1
ATOM 582 O O . ASN A 1 74 ? 13.609 3.079 -12.615 1.00 75.44 74 ASN A O 1
ATOM 586 N N . HIS A 1 75 ? 11.360 3.074 -12.607 1.00 79.75 75 HIS A N 1
ATOM 587 C CA . HIS A 1 75 ? 11.170 4.250 -11.773 1.00 79.75 75 HIS A CA 1
ATOM 588 C C . HIS A 1 75 ? 10.436 3.900 -10.480 1.00 79.75 75 HIS A C 1
ATOM 590 O O . HIS A 1 75 ? 10.804 4.374 -9.424 1.00 79.75 75 HIS A O 1
ATOM 596 N N . ALA A 1 76 ? 9.419 3.048 -10.500 1.00 88.31 76 ALA A N 1
ATOM 597 C CA . ALA A 1 76 ? 8.654 2.785 -9.290 1.00 88.31 76 ALA A CA 1
ATOM 598 C C . ALA A 1 76 ? 7.918 1.455 -9.348 1.00 88.31 76 ALA A C 1
ATOM 600 O O . ALA A 1 76 ? 7.696 0.878 -10.415 1.00 88.31 76 ALA A O 1
ATOM 601 N N . CYS A 1 77 ? 7.478 1.010 -8.177 1.00 91.69 77 CYS A N 1
ATOM 602 C CA . CYS A 1 77 ? 6.508 -0.061 -8.048 1.00 91.69 77 CYS A CA 1
ATOM 603 C C . CYS A 1 77 ? 5.192 0.466 -7.502 1.00 91.69 77 CYS A C 1
ATOM 605 O O . CYS A 1 77 ? 5.147 1.408 -6.709 1.00 91.69 77 CYS A O 1
ATOM 607 N N . THR A 1 78 ? 4.111 -0.196 -7.899 1.00 94.62 78 THR A N 1
ATOM 608 C CA . THR A 1 78 ? 2.783 0.045 -7.349 1.00 94.62 78 THR A CA 1
ATOM 609 C C . THR A 1 78 ? 2.526 -0.883 -6.164 1.00 94.62 78 THR A C 1
ATOM 611 O O . THR A 1 78 ? 2.474 -2.104 -6.310 1.00 94.62 78 THR A O 1
ATOM 614 N N . PHE A 1 79 ? 2.325 -0.287 -4.993 1.00 96.06 79 PHE A N 1
ATOM 615 C CA . PHE A 1 79 ? 1.952 -0.953 -3.753 1.00 96.06 79 PHE A CA 1
ATOM 616 C C . PHE A 1 79 ? 0.442 -0.829 -3.531 1.00 96.06 79 PHE A C 1
ATOM 618 O O . PHE A 1 79 ? -0.122 0.270 -3.529 1.00 96.06 79 PHE A O 1
ATOM 625 N N . HIS A 1 80 ? -0.226 -1.961 -3.329 1.00 97.50 80 HIS A N 1
ATOM 626 C CA . HIS A 1 80 ? -1.653 -2.026 -3.038 1.00 97.50 80 HIS A CA 1
ATOM 627 C C . HIS A 1 80 ? -1.873 -2.304 -1.557 1.00 97.50 80 HIS A C 1
ATOM 629 O O . HIS A 1 80 ? -1.466 -3.344 -1.051 1.00 97.50 80 HIS A O 1
ATOM 635 N N . PHE A 1 81 ? -2.564 -1.391 -0.883 1.00 96.56 81 PHE A N 1
ATOM 636 C CA . PHE A 1 81 ? -2.950 -1.541 0.516 1.00 96.56 81 PHE A CA 1
ATOM 637 C C . PHE A 1 81 ? -4.352 -2.144 0.551 1.00 96.56 81 PHE A C 1
ATOM 639 O O . PHE A 1 81 ? -5.301 -1.546 0.032 1.00 96.56 81 PHE A O 1
ATOM 646 N N . LEU A 1 82 ? -4.478 -3.343 1.110 1.00 97.06 82 LEU A N 1
ATOM 647 C CA . LEU A 1 82 ? -5.709 -4.119 1.193 1.00 97.06 82 LEU A CA 1
ATOM 648 C C . LEU A 1 82 ? -6.119 -4.220 2.652 1.00 97.06 82 LEU A C 1
ATOM 650 O O . LEU A 1 82 ? -5.332 -4.688 3.461 1.00 97.06 82 LEU A O 1
ATOM 654 N N . MET A 1 83 ? -7.345 -3.819 2.968 1.00 95.25 83 MET A N 1
ATOM 655 C CA . MET A 1 83 ? -7.823 -3.760 4.345 1.00 95.25 83 MET A CA 1
ATOM 656 C C . MET A 1 83 ? -8.964 -4.742 4.584 1.00 95.25 83 MET A C 1
ATOM 658 O O . MET A 1 83 ? -9.928 -4.790 3.808 1.00 95.25 83 MET A O 1
ATOM 662 N N . ASN A 1 84 ? -8.873 -5.482 5.680 1.00 94.19 84 ASN A N 1
ATOM 663 C CA . ASN A 1 84 ? -9.875 -6.406 6.166 1.00 94.19 84 ASN A CA 1
ATOM 664 C C . ASN A 1 84 ? -10.925 -5.643 6.980 1.00 94.19 84 ASN A C 1
ATOM 666 O O . ASN A 1 84 ? -10.664 -5.117 8.056 1.00 94.19 84 ASN A O 1
ATOM 670 N N . LYS A 1 85 ? -12.158 -5.560 6.477 1.00 89.19 85 LYS A N 1
ATOM 671 C CA . LYS A 1 85 ? -13.242 -4.921 7.230 1.00 89.19 85 LYS A CA 1
ATOM 672 C C . LYS A 1 85 ? -13.671 -5.794 8.404 1.00 89.19 85 LYS A C 1
ATOM 674 O O . LYS A 1 85 ? -13.620 -7.020 8.357 1.00 89.19 85 LYS A O 1
ATOM 679 N N . THR A 1 86 ? -14.280 -5.184 9.419 1.00 85.06 86 THR A N 1
ATOM 680 C CA . THR A 1 86 ? -14.881 -5.913 10.549 1.00 85.06 86 THR A CA 1
ATOM 681 C C . THR A 1 86 ? -15.870 -6.999 10.104 1.00 85.06 86 THR A C 1
ATOM 683 O O . THR A 1 86 ? -15.953 -8.047 10.741 1.00 85.06 86 THR A O 1
ATOM 686 N N . SER A 1 87 ? -16.563 -6.778 8.981 1.00 85.94 87 SER A N 1
ATOM 687 C CA . SER A 1 87 ? -17.486 -7.720 8.336 1.00 85.94 87 SER A CA 1
ATOM 688 C C . SER A 1 87 ? -16.817 -8.936 7.675 1.00 85.94 87 SER A C 1
ATOM 690 O O . SER A 1 87 ? -17.530 -9.832 7.231 1.00 85.94 87 SER A O 1
ATOM 692 N N . GLY A 1 88 ? -15.483 -8.980 7.603 1.00 87.19 88 GLY A N 1
ATOM 693 C CA . GLY A 1 88 ? -14.693 -10.053 6.992 1.00 87.19 88 GLY A CA 1
ATOM 694 C C . GLY A 1 88 ? -14.453 -9.897 5.488 1.00 87.19 88 GLY A C 1
ATOM 695 O O . GLY A 1 88 ? -13.830 -10.765 4.882 1.00 87.19 88 GLY A O 1
ATOM 696 N N . TYR A 1 89 ? -14.944 -8.816 4.876 1.00 91.31 89 TYR A N 1
ATOM 697 C CA . TYR A 1 89 ? -14.685 -8.512 3.469 1.00 91.31 89 TYR A CA 1
ATOM 698 C C . TYR A 1 89 ? -13.411 -7.686 3.320 1.00 91.31 89 TYR A C 1
ATOM 700 O O . TYR A 1 89 ? -13.184 -6.740 4.076 1.00 91.31 89 TYR A O 1
ATOM 708 N N . TRP A 1 90 ? -12.631 -8.001 2.293 1.00 95.19 90 TRP A N 1
ATOM 709 C CA . TRP A 1 90 ? -11.429 -7.264 1.934 1.00 95.19 90 TRP A CA 1
ATOM 710 C C . TRP A 1 90 ? -11.746 -6.161 0.933 1.00 95.19 90 TRP A C 1
ATOM 712 O O . TRP A 1 90 ? -12.561 -6.337 0.026 1.00 95.19 90 TRP A O 1
ATOM 722 N N . ILE A 1 91 ? -11.103 -5.009 1.102 1.00 93.88 91 ILE A N 1
ATOM 723 C CA . ILE A 1 91 ? -11.179 -3.906 0.146 1.00 93.88 91 ILE A CA 1
ATOM 724 C C . ILE A 1 91 ? -9.783 -3.436 -0.240 1.00 93.88 91 ILE A C 1
ATOM 726 O O . ILE A 1 91 ? -8.862 -3.474 0.572 1.00 93.88 91 ILE A O 1
ATOM 730 N N . ARG A 1 92 ? -9.636 -2.899 -1.452 1.00 94.88 92 ARG A N 1
ATOM 731 C CA . ARG A 1 92 ? -8.462 -2.098 -1.805 1.00 94.88 92 ARG A CA 1
ATOM 732 C C . ARG A 1 92 ? -8.615 -0.706 -1.196 1.00 94.88 92 ARG A C 1
ATOM 734 O O . ARG A 1 92 ? -9.425 0.086 -1.673 1.00 94.88 92 ARG A O 1
ATOM 741 N N . LEU A 1 93 ? -7.852 -0.432 -0.144 1.00 93.06 93 LEU A N 1
ATOM 742 C CA . LEU A 1 93 ? -7.849 0.840 0.574 1.00 93.0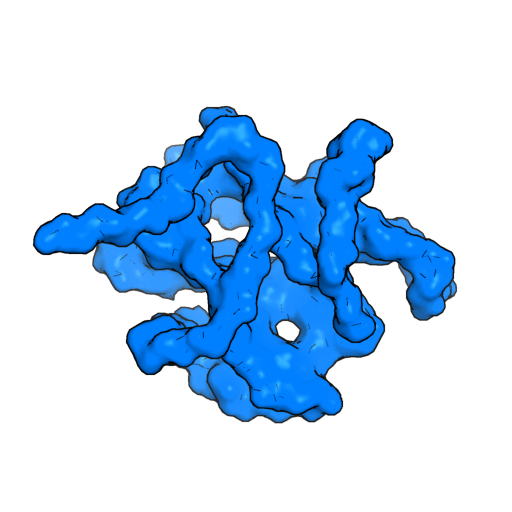6 93 LEU A CA 1
ATOM 743 C C . LEU A 1 93 ? -7.144 1.934 -0.232 1.00 93.06 93 LEU A C 1
ATOM 745 O O . LEU A 1 93 ? -7.690 3.018 -0.420 1.00 93.06 93 LEU A O 1
ATOM 749 N N . ALA A 1 94 ? -5.932 1.645 -0.705 1.00 94.38 94 ALA A N 1
ATOM 750 C CA . ALA A 1 94 ? -5.103 2.603 -1.421 1.00 94.38 94 ALA A CA 1
ATOM 751 C C . ALA A 1 94 ? -4.229 1.917 -2.472 1.00 94.38 94 ALA A C 1
ATOM 753 O O . ALA A 1 94 ? -4.018 0.703 -2.465 1.00 94.38 94 ALA A O 1
ATOM 754 N N . THR A 1 95 ? -3.744 2.712 -3.416 1.00 95.50 95 THR A N 1
ATOM 755 C CA . THR A 1 95 ? -2.755 2.309 -4.415 1.00 95.50 95 THR A CA 1
ATOM 756 C C . THR A 1 95 ? -1.718 3.413 -4.473 1.00 95.50 95 THR A C 1
ATOM 758 O O . THR A 1 95 ? -2.074 4.563 -4.718 1.00 95.50 95 THR A O 1
ATOM 761 N N . ILE A 1 96 ? -0.474 3.071 -4.156 1.00 94.56 96 ILE A N 1
ATOM 762 C CA . ILE A 1 96 ? 0.617 4.025 -3.986 1.00 94.56 96 ILE A CA 1
ATOM 763 C C . ILE A 1 96 ? 1.764 3.584 -4.877 1.00 94.56 96 ILE A C 1
ATOM 765 O O . ILE A 1 96 ? 2.278 2.479 -4.737 1.00 94.56 96 ILE A O 1
ATOM 769 N N . GL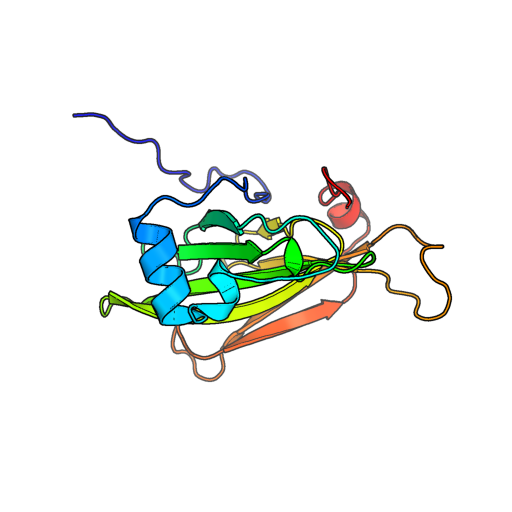U A 1 97 ? 2.155 4.452 -5.795 1.00 93.12 97 GLU A N 1
ATOM 770 C CA . GLU A 1 97 ? 3.380 4.294 -6.564 1.00 93.12 97 GLU A CA 1
ATOM 771 C C . GLU A 1 97 ? 4.551 4.868 -5.762 1.00 93.12 97 GLU A C 1
ATOM 773 O O . GLU A 1 97 ? 4.429 5.943 -5.176 1.00 93.12 97 GLU A O 1
ATOM 778 N N . SER A 1 98 ? 5.649 4.123 -5.658 1.00 91.50 98 SER A N 1
ATOM 779 C CA . SER A 1 98 ? 6.812 4.523 -4.864 1.00 91.50 98 SER A CA 1
ATOM 780 C C . SER A 1 98 ? 8.098 3.933 -5.439 1.00 91.50 98 SER A C 1
ATOM 782 O O . SER A 1 98 ? 8.128 2.772 -5.860 1.00 91.50 98 SER A O 1
ATOM 784 N N . TRP A 1 99 ? 9.169 4.727 -5.412 1.00 89.50 99 TRP A N 1
ATOM 785 C CA . TRP A 1 99 ? 10.519 4.342 -5.847 1.00 89.50 99 TRP A CA 1
ATOM 786 C C . TRP A 1 99 ? 11.171 3.287 -4.952 1.00 89.50 99 TRP A C 1
ATOM 788 O O . TRP A 1 99 ? 12.047 2.546 -5.384 1.00 89.50 99 TRP A O 1
ATOM 798 N N . ALA A 1 100 ? 10.743 3.212 -3.699 1.00 88.75 100 ALA A N 1
ATOM 799 C CA . ALA A 1 100 ? 11.218 2.246 -2.720 1.00 88.75 100 ALA A CA 1
ATOM 800 C C . ALA A 1 100 ? 10.047 1.722 -1.885 1.00 88.75 100 ALA A C 1
ATOM 802 O O . ALA A 1 100 ? 8.928 2.240 -1.976 1.00 88.75 100 ALA A O 1
ATOM 803 N N . ILE A 1 101 ? 10.301 0.700 -1.064 1.00 90.38 101 ILE A N 1
ATOM 804 C CA . ILE A 1 101 ? 9.300 0.190 -0.121 1.00 90.38 101 ILE A CA 1
ATOM 805 C C . ILE A 1 101 ? 8.831 1.343 0.784 1.00 90.38 101 ILE A C 1
ATOM 807 O O . ILE A 1 101 ? 9.672 1.947 1.456 1.00 90.38 101 ILE A O 1
ATOM 811 N N . PRO A 1 102 ? 7.522 1.653 0.816 1.00 92.38 102 PRO A N 1
ATOM 812 C CA . PRO A 1 102 ? 6.999 2.736 1.636 1.00 92.38 102 PRO A CA 1
ATOM 813 C C . PRO A 1 102 ? 7.067 2.389 3.124 1.00 92.38 102 PRO A C 1
ATOM 815 O O . PRO A 1 102 ? 6.913 1.228 3.490 1.00 92.38 102 PRO A O 1
ATOM 818 N N . PHE A 1 103 ? 7.221 3.391 3.987 1.00 91.75 103 PHE A N 1
ATOM 819 C CA . PHE A 1 103 ? 7.087 3.205 5.436 1.00 91.75 103 PHE A CA 1
ATOM 820 C C . PHE A 1 103 ? 5.631 3.375 5.860 1.00 91.75 103 PHE A C 1
ATOM 822 O O . PHE A 1 103 ? 4.906 4.204 5.304 1.00 91.75 103 PHE A O 1
ATOM 829 N N . VAL A 1 104 ? 5.228 2.637 6.891 1.00 91.56 104 VAL A N 1
ATOM 830 C CA . VAL A 1 104 ? 3.952 2.815 7.588 1.00 91.56 104 VAL A CA 1
ATOM 831 C C . VAL A 1 104 ? 4.244 3.405 8.962 1.00 91.56 104 VAL A C 1
ATOM 833 O O . VAL A 1 104 ? 4.990 2.830 9.758 1.00 91.56 104 VAL A O 1
ATOM 836 N N . VAL A 1 105 ? 3.688 4.586 9.233 1.00 90.25 105 VAL A N 1
ATOM 837 C CA . VAL A 1 105 ? 4.020 5.383 10.418 1.00 90.25 105 VAL A CA 1
ATOM 838 C C . VAL A 1 105 ? 2.795 5.518 11.322 1.00 90.25 105 VAL A C 1
ATOM 840 O O . VAL A 1 105 ? 1.737 5.953 10.862 1.00 90.25 105 VAL A O 1
ATOM 843 N N . PRO A 1 106 ? 2.912 5.176 12.617 1.00 86.50 106 PRO A N 1
ATOM 844 C CA . PRO A 1 106 ? 1.804 5.324 13.554 1.00 86.50 106 PRO A CA 1
ATOM 845 C C . PRO A 1 106 ? 1.363 6.777 13.639 1.00 86.50 106 PRO A C 1
ATOM 847 O O . PRO A 1 106 ? 2.159 7.638 13.996 1.00 86.50 106 PRO A O 1
ATOM 850 N N . ASN A 1 107 ? 0.078 7.036 13.408 1.00 84.25 107 ASN A N 1
ATOM 851 C CA . ASN A 1 107 ? -0.517 8.334 13.701 1.00 84.25 107 ASN A CA 1
ATOM 852 C C . ASN A 1 107 ? -1.517 8.195 14.854 1.00 84.25 107 ASN A C 1
ATOM 854 O O . ASN A 1 107 ? -2.603 7.650 14.675 1.00 84.25 107 ASN A O 1
ATOM 858 N N . LEU A 1 108 ? -1.138 8.582 16.074 1.00 80.94 108 LEU A N 1
ATOM 859 C CA . LEU A 1 108 ? -2.001 8.425 17.257 1.00 80.94 108 LEU A CA 1
ATOM 860 C C . LEU A 1 108 ? -3.215 9.367 17.246 1.00 80.94 108 LEU A C 1
ATOM 862 O O . LEU A 1 108 ? -4.160 9.153 18.000 1.00 80.94 108 LEU A O 1
ATOM 866 N N . GLU A 1 109 ? -3.197 10.388 16.391 1.00 82.25 109 GLU A N 1
ATOM 867 C CA . GLU A 1 109 ? -4.279 11.362 16.245 1.00 82.25 109 GLU A CA 1
ATOM 868 C C . GLU A 1 109 ? -5.286 10.966 15.153 1.00 82.25 109 GLU A C 1
ATOM 870 O O . GLU A 1 109 ? -6.314 11.625 14.995 1.00 82.25 109 GLU A O 1
ATOM 875 N N . GLN A 1 110 ? -5.005 9.897 14.398 1.00 80.06 110 GLN A N 1
ATOM 876 C CA . GLN A 1 110 ? -5.844 9.395 13.312 1.00 80.06 110 GLN A CA 1
ATOM 877 C C . GLN A 1 110 ? -6.148 7.900 13.476 1.00 80.06 110 GLN A C 1
ATOM 879 O O . GLN A 1 110 ? -5.407 7.152 14.119 1.00 80.06 110 GLN A O 1
ATOM 884 N N . ASP A 1 111 ? -7.242 7.462 12.850 1.00 84.50 111 ASP A N 1
ATOM 885 C CA . ASP A 1 111 ? -7.647 6.048 12.826 1.00 84.50 111 ASP A CA 1
ATOM 886 C C . ASP A 1 111 ? -6.734 5.196 11.930 1.00 84.50 111 ASP A C 1
ATOM 888 O O . ASP A 1 111 ? -6.637 3.987 12.112 1.00 84.50 111 ASP A O 1
ATOM 892 N N . MET A 1 112 ? -6.050 5.836 10.978 1.00 89.88 112 MET A N 1
ATOM 893 C CA . MET A 1 112 ? -5.183 5.195 9.992 1.00 89.88 112 MET A CA 1
ATOM 894 C C . MET A 1 112 ? -3.745 5.713 10.135 1.00 89.88 112 MET A C 1
ATOM 896 O O . MET A 1 112 ? -3.556 6.870 10.519 1.00 89.88 112 MET A O 1
ATOM 900 N N . PRO A 1 113 ? -2.719 4.904 9.816 1.00 91.38 113 PRO A N 1
ATOM 901 C CA . PRO A 1 113 ? -1.335 5.344 9.822 1.00 91.38 113 PRO A CA 1
ATOM 902 C C . PRO A 1 113 ? -1.058 6.308 8.679 1.00 91.38 113 PRO A C 1
ATOM 904 O O . PRO A 1 113 ? -1.707 6.249 7.630 1.00 91.38 113 PRO A O 1
ATOM 907 N N . ASP A 1 114 ? -0.022 7.118 8.855 1.00 92.25 114 ASP A N 1
ATOM 908 C CA . ASP A 1 114 ? 0.588 7.849 7.755 1.00 92.25 114 ASP A CA 1
ATOM 909 C C . ASP A 1 114 ? 1.405 6.873 6.898 1.00 92.25 114 ASP A C 1
ATOM 911 O O . ASP A 1 114 ? 1.940 5.873 7.389 1.00 92.25 114 ASP A O 1
ATOM 915 N N . ILE A 1 115 ? 1.536 7.173 5.610 1.00 93.69 115 ILE A N 1
ATOM 916 C CA . ILE A 1 115 ? 2.386 6.406 4.697 1.00 93.69 115 ILE A CA 1
ATOM 917 C C . ILE A 1 115 ? 3.480 7.324 4.174 1.00 93.69 115 ILE A C 1
ATOM 919 O O . ILE A 1 115 ? 3.188 8.411 3.680 1.00 93.69 115 ILE A O 1
ATOM 923 N N . ILE A 1 116 ? 4.735 6.889 4.253 1.00 93.00 116 ILE A N 1
ATOM 924 C CA . ILE A 1 116 ? 5.851 7.589 3.615 1.00 93.00 116 ILE A CA 1
ATOM 925 C C . ILE A 1 116 ? 6.189 6.862 2.326 1.00 93.00 116 ILE A C 1
ATOM 927 O O . ILE A 1 116 ? 6.666 5.728 2.364 1.00 93.00 116 ILE A O 1
ATOM 931 N N . ARG A 1 117 ? 5.942 7.507 1.186 1.00 92.44 117 ARG A N 1
ATOM 932 C CA . ARG A 1 117 ? 6.405 7.020 -0.118 1.00 92.44 117 ARG A CA 1
ATOM 933 C C . ARG A 1 117 ? 7.686 7.732 -0.527 1.00 92.44 117 ARG A C 1
ATOM 935 O O . ARG A 1 117 ? 7.984 8.802 -0.006 1.00 92.44 117 ARG A O 1
ATOM 942 N N . PHE A 1 118 ? 8.396 7.174 -1.495 1.00 89.19 118 PHE A N 1
ATOM 943 C CA . PHE A 1 118 ? 9.597 7.781 -2.059 1.00 89.19 118 PHE A CA 1
ATOM 944 C C . PHE A 1 118 ? 9.342 8.195 -3.498 1.00 89.19 118 PHE A C 1
ATOM 946 O O . PHE A 1 118 ? 8.858 7.390 -4.296 1.00 89.19 118 PHE A O 1
ATOM 953 N N . ASP A 1 119 ? 9.659 9.445 -3.814 1.00 86.25 119 ASP A N 1
ATOM 954 C CA . ASP A 1 119 ? 9.335 10.042 -5.104 1.00 86.25 119 ASP A CA 1
ATOM 955 C C . ASP A 1 119 ? 10.405 11.047 -5.545 1.00 86.25 119 ASP A C 1
ATOM 957 O O . ASP A 1 119 ? 11.133 11.606 -4.721 1.00 86.25 119 ASP A O 1
ATOM 961 N N . HIS A 1 120 ? 10.492 11.316 -6.844 1.00 77.88 120 HIS A N 1
ATOM 962 C CA . HIS A 1 120 ? 11.366 12.362 -7.369 1.00 77.88 120 HIS A CA 1
ATOM 963 C C . HIS A 1 120 ? 10.558 13.646 -7.531 1.00 77.88 120 HIS A C 1
ATOM 965 O O . HIS A 1 120 ? 9.776 13.795 -8.458 1.00 77.88 120 HIS A O 1
ATOM 971 N N . LEU A 1 121 ? 10.772 14.608 -6.633 1.00 64.94 121 LEU A N 1
ATOM 972 C CA . LEU A 1 121 ? 10.018 15.869 -6.602 1.00 64.94 121 LEU A CA 1
ATOM 973 C C . LEU A 1 121 ? 10.350 16.848 -7.750 1.00 64.94 121 LEU A C 1
ATOM 975 O O . LEU A 1 121 ? 9.739 17.912 -7.836 1.00 64.94 121 LEU A O 1
ATOM 979 N N . THR A 1 122 ? 11.319 16.535 -8.615 1.00 57.97 122 THR A N 1
ATOM 980 C CA . THR A 1 122 ? 11.709 17.383 -9.754 1.00 57.97 122 THR A CA 1
ATOM 981 C C . THR A 1 122 ? 11.520 16.634 -11.073 1.00 57.97 122 THR A C 1
ATOM 983 O O . THR A 1 122 ? 12.275 15.710 -11.369 1.00 57.97 122 THR A O 1
ATOM 986 N N . ASP A 1 123 ? 10.533 17.074 -11.855 1.00 50.31 123 ASP A N 1
ATOM 987 C CA . ASP A 1 123 ? 9.929 16.384 -13.011 1.00 50.31 123 ASP A CA 1
ATOM 988 C C . ASP A 1 123 ? 10.802 16.243 -14.280 1.00 50.31 123 ASP A C 1
ATOM 990 O O . ASP A 1 123 ? 10.399 15.579 -15.231 1.00 50.31 123 ASP A O 1
ATOM 994 N N . ASP A 1 124 ? 11.995 16.839 -14.353 1.00 48.38 124 ASP A N 1
ATOM 995 C CA . ASP A 1 124 ? 12.594 17.128 -15.672 1.00 48.38 124 ASP A CA 1
ATOM 996 C C . ASP A 1 124 ? 13.787 16.270 -16.099 1.00 48.38 124 ASP A C 1
ATOM 998 O O . ASP A 1 124 ? 14.300 16.436 -17.208 1.00 48.38 124 ASP A O 1
ATOM 1002 N N . CYS A 1 125 ? 14.245 15.320 -15.291 1.00 50.41 125 CYS A N 1
ATOM 1003 C CA . CYS A 1 125 ? 15.300 14.410 -15.724 1.00 50.41 125 CYS A CA 1
ATOM 1004 C C . CYS A 1 125 ? 15.045 13.030 -15.147 1.00 50.41 125 CYS A C 1
ATOM 1006 O O . CYS A 1 125 ? 14.959 12.889 -13.929 1.00 50.41 125 CYS A O 1
ATOM 1008 N N . CYS A 1 126 ? 15.024 12.008 -16.004 1.00 50.19 126 CYS A N 1
ATOM 1009 C CA . CYS A 1 126 ? 15.291 10.637 -15.596 1.00 50.19 126 CYS A CA 1
ATOM 1010 C C . CYS A 1 126 ? 16.402 10.631 -14.522 1.00 50.19 126 CYS A C 1
ATOM 1012 O O . CYS A 1 126 ? 17.574 10.833 -14.842 1.00 50.19 126 CYS A O 1
ATOM 1014 N N . SER A 1 127 ? 16.047 10.373 -13.258 1.00 51.50 127 SER A N 1
ATOM 1015 C CA . SER A 1 127 ? 16.961 9.914 -12.198 1.00 51.50 127 SER A CA 1
ATOM 1016 C C . SER A 1 127 ? 18.106 10.844 -11.720 1.00 51.50 127 SER A C 1
ATOM 1018 O O . SER A 1 127 ? 19.120 10.335 -11.254 1.00 51.50 127 SER A O 1
ATOM 1020 N N . CYS A 1 128 ? 18.005 12.182 -11.770 1.00 58.97 128 CYS A N 1
ATOM 1021 C CA . CYS A 1 128 ? 19.123 13.039 -11.298 1.00 58.97 128 CYS A CA 1
ATOM 1022 C C . CYS A 1 128 ? 19.098 13.450 -9.812 1.00 58.97 128 CYS A C 1
ATOM 1024 O O . CYS A 1 128 ? 20.150 13.809 -9.283 1.00 58.97 128 CYS A O 1
ATOM 1026 N N . SER A 1 129 ? 17.949 13.426 -9.137 1.00 68.69 129 SER A N 1
ATOM 1027 C CA . SER A 1 129 ? 17.855 13.694 -7.692 1.00 68.69 129 SER A CA 1
ATOM 1028 C C . SER A 1 129 ? 17.667 12.390 -6.928 1.00 68.69 129 SER A C 1
ATOM 1030 O O . SER A 1 129 ? 17.083 11.463 -7.468 1.00 68.69 129 SER A O 1
ATOM 1032 N N . GLU A 1 130 ? 18.110 12.297 -5.679 1.00 76.50 130 GLU A N 1
ATOM 1033 C CA . GLU A 1 130 ? 17.738 11.152 -4.838 1.00 76.50 130 GLU A CA 1
ATOM 1034 C C . GLU A 1 130 ? 16.220 11.175 -4.565 1.00 76.50 130 GLU A C 1
ATOM 1036 O O . GLU A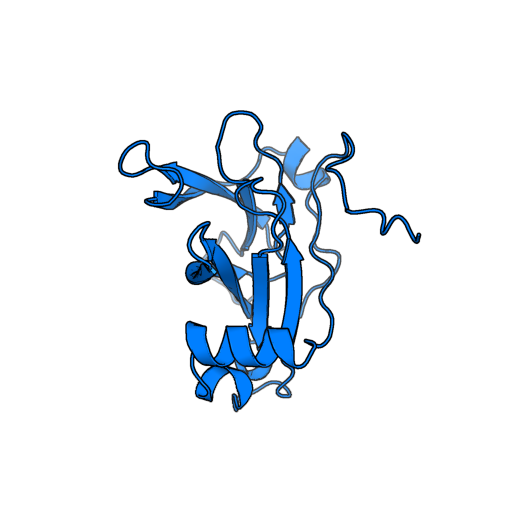 1 130 ? 15.681 12.274 -4.354 1.00 76.50 130 GLU A O 1
ATOM 1041 N N . PRO A 1 131 ? 15.523 10.016 -4.556 1.00 81.00 131 PRO A N 1
ATOM 1042 C CA . PRO A 1 131 ? 14.126 9.952 -4.143 1.00 81.00 131 PRO A CA 1
ATOM 1043 C C . PRO A 1 131 ? 13.955 10.594 -2.767 1.00 81.00 131 PRO A C 1
ATOM 1045 O O . PRO A 1 131 ? 14.682 10.272 -1.826 1.00 81.00 131 PRO A O 1
ATOM 1048 N N . GLN A 1 132 ? 12.998 11.504 -2.650 1.00 85.31 132 GLN A N 1
ATOM 1049 C CA . GLN A 1 132 ? 12.678 12.182 -1.403 1.00 85.31 132 GLN A CA 1
ATOM 1050 C C . GLN A 1 132 ? 11.464 11.519 -0.749 1.00 85.31 132 GLN A C 1
ATOM 1052 O O . GLN A 1 132 ? 10.531 11.113 -1.452 1.00 85.31 132 GLN A O 1
ATOM 1057 N N . PRO A 1 133 ? 11.443 11.406 0.587 1.00 89.75 133 PRO A N 1
ATOM 1058 C CA . PRO A 1 133 ? 10.287 10.883 1.287 1.00 89.75 133 PRO A CA 1
ATOM 1059 C C . PRO A 1 133 ? 9.145 11.913 1.288 1.00 89.75 133 PRO A C 1
ATOM 1061 O O . PRO A 1 133 ? 9.315 13.081 1.648 1.00 89.75 133 PRO A O 1
ATOM 1064 N N . ILE A 1 134 ? 7.955 11.460 0.904 1.00 90.06 134 ILE A N 1
ATOM 1065 C CA . ILE A 1 134 ? 6.708 12.230 0.895 1.00 90.06 134 ILE A CA 1
ATOM 1066 C C . ILE A 1 134 ? 5.737 11.577 1.868 1.00 90.06 134 ILE A C 1
ATOM 1068 O O . ILE A 1 134 ? 5.461 10.379 1.764 1.00 90.06 134 ILE A O 1
ATOM 1072 N N . ARG A 1 135 ? 5.173 12.374 2.782 1.00 92.38 135 ARG A N 1
ATOM 1073 C CA . ARG A 1 135 ? 4.143 11.902 3.713 1.00 92.38 135 ARG A CA 1
ATOM 1074 C C . ARG A 1 135 ? 2.756 11.985 3.090 1.00 92.38 135 ARG A C 1
ATOM 1076 O O . ARG A 1 135 ? 2.339 13.012 2.550 1.00 92.38 135 ARG A O 1
ATOM 1083 N N . LEU A 1 136 ? 2.035 10.881 3.214 1.00 93.44 136 LEU A N 1
ATOM 1084 C CA . LEU A 1 136 ? 0.628 10.736 2.902 1.00 93.44 136 LEU A CA 1
ATOM 1085 C C . LEU A 1 136 ? -0.134 10.590 4.215 1.00 93.44 136 LEU A C 1
ATOM 1087 O O . LEU A 1 136 ? 0.119 9.653 4.971 1.00 93.44 136 LEU A O 1
ATOM 1091 N N . ILE A 1 137 ? -1.083 11.485 4.463 1.00 92.62 137 ILE A N 1
ATOM 1092 C CA . ILE A 1 137 ? -1.960 11.423 5.638 1.00 92.62 137 ILE A CA 1
ATOM 1093 C C . ILE A 1 137 ? -3.343 10.937 5.237 1.00 92.62 137 ILE A C 1
ATOM 1095 O O . ILE A 1 137 ? -3.797 11.165 4.108 1.00 92.62 137 ILE A O 1
ATOM 1099 N N . TRP A 1 138 ? -4.045 10.306 6.168 1.00 91.38 138 TRP A N 1
ATOM 1100 C CA . TRP A 1 138 ? -5.420 9.902 5.935 1.00 91.38 138 TRP A CA 1
ATOM 1101 C C . TRP A 1 138 ? -6.375 11.094 6.062 1.00 91.38 138 TRP A C 1
ATOM 1103 O O . TRP A 1 138 ? -6.408 11.807 7.063 1.00 91.38 138 TRP A O 1
ATOM 1113 N N . GLN A 1 139 ? -7.198 11.307 5.037 1.00 89.38 139 GLN A N 1
ATOM 1114 C CA . GLN A 1 139 ? -8.291 12.275 5.046 1.00 89.38 139 GLN A CA 1
ATOM 1115 C C . GLN A 1 139 ? -9.624 11.531 5.103 1.00 89.38 139 GLN A C 1
ATOM 1117 O O . GLN A 1 139 ? -10.096 11.000 4.093 1.00 89.38 139 GLN A O 1
ATOM 1122 N N . SER A 1 140 ? -10.242 11.506 6.286 1.00 83.88 140 SER A N 1
ATOM 1123 C CA . SER A 1 140 ? -11.580 10.935 6.474 1.00 83.88 140 SER A CA 1
ATOM 1124 C C . SER A 1 140 ? -12.628 11.756 5.715 1.00 83.88 140 SER A C 1
ATOM 1126 O O . SER A 1 140 ? -12.684 12.980 5.829 1.00 83.88 140 SER A O 1
ATOM 1128 N N . ALA A 1 141 ? -13.477 11.081 4.942 1.00 73.38 141 ALA A N 1
ATOM 1129 C CA . ALA A 1 141 ? -14.535 11.706 4.157 1.00 73.38 141 ALA A CA 1
ATOM 1130 C C . ALA A 1 141 ? -15.825 11.939 4.964 1.00 73.38 141 ALA A C 1
ATOM 1132 O O . ALA A 1 141 ? -16.671 12.720 4.532 1.00 73.38 141 ALA A O 1
ATOM 1133 N 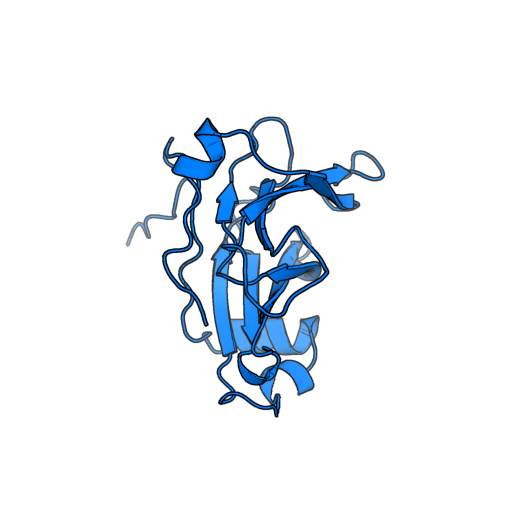N . SER A 1 142 ? -16.021 11.260 6.105 1.00 60.81 142 SER A N 1
ATOM 1134 C CA . SER A 1 142 ? -17.298 11.342 6.839 1.00 60.81 142 SER A CA 1
ATOM 1135 C C . SER A 1 142 ? -17.273 10.937 8.321 1.00 60.81 142 SER A C 1
ATOM 1137 O O . SER A 1 142 ? -18.330 10.673 8.891 1.00 60.81 142 SER A O 1
ATOM 1139 N N . GLY A 1 143 ? -16.107 10.864 8.973 1.00 55.47 143 GLY A N 1
ATOM 1140 C CA . GLY A 1 143 ? -16.026 10.425 10.377 1.00 55.47 143 GLY A CA 1
ATOM 1141 C C . GLY A 1 143 ? -16.391 8.948 10.586 1.00 55.47 143 GLY A C 1
ATOM 1142 O O . GLY A 1 143 ? -16.634 8.524 11.710 1.00 55.47 143 GLY A O 1
ATOM 1143 N N . THR A 1 144 ? -16.450 8.166 9.504 1.00 55.88 144 THR A N 1
ATOM 1144 C CA . THR A 1 144 ? -16.487 6.703 9.549 1.00 55.88 144 THR A CA 1
ATOM 1145 C C . THR A 1 144 ? -15.099 6.176 9.199 1.00 55.88 144 THR A C 1
ATOM 1147 O O . THR A 1 144 ? -14.511 6.610 8.207 1.00 55.88 144 THR A O 1
ATOM 1150 N N . GLU A 1 145 ? -14.603 5.216 9.984 1.00 56.88 145 GLU A N 1
ATOM 1151 C CA . GLU A 1 145 ? -13.246 4.618 9.946 1.00 56.88 145 GLU A CA 1
ATOM 1152 C C . GLU A 1 145 ? -12.826 4.065 8.567 1.00 56.88 145 GLU A C 1
ATOM 1154 O O . GLU A 1 145 ? -11.693 3.670 8.333 1.00 56.88 145 GLU A O 1
ATOM 1159 N N . SER A 1 146 ? -13.760 3.993 7.620 1.00 60.25 146 SER A N 1
ATOM 1160 C CA . SER A 1 146 ? -13.640 3.232 6.382 1.00 60.25 146 SER A CA 1
ATOM 1161 C C . SER A 1 146 ? -13.869 4.037 5.106 1.00 60.25 146 SER A C 1
ATOM 1163 O O . SER A 1 146 ? -13.726 3.461 4.025 1.00 60.25 146 SER A O 1
ATOM 1165 N N . SER A 1 147 ? -14.215 5.324 5.212 1.00 72.44 147 SER A N 1
ATOM 1166 C CA . SER A 1 147 ? -14.408 6.205 4.060 1.00 72.44 147 SER A CA 1
ATOM 1167 C C . SER A 1 147 ? -13.446 7.386 4.136 1.00 72.44 147 SER A C 1
ATOM 1169 O O . SER A 1 147 ? -13.550 8.266 4.986 1.00 72.44 147 SER A O 1
ATOM 1171 N N . GLY A 1 148 ? -12.472 7.393 3.241 1.00 83.56 148 GLY A N 1
ATOM 1172 C CA . GLY A 1 148 ? -11.436 8.409 3.190 1.00 83.56 148 GLY A CA 1
ATOM 1173 C C . GLY A 1 148 ? -10.445 8.101 2.085 1.00 83.56 148 GLY A C 1
ATOM 1174 O O . GLY A 1 148 ? -10.652 7.184 1.285 1.00 83.56 148 GLY A O 1
ATOM 1175 N N . LYS A 1 149 ? -9.391 8.901 2.019 1.00 89.94 149 LYS A N 1
ATOM 1176 C CA . LYS A 1 149 ? -8.296 8.711 1.072 1.00 89.94 149 LYS A CA 1
ATOM 1177 C C . LYS A 1 149 ? -6.997 9.210 1.675 1.00 89.94 149 LYS A C 1
ATOM 1179 O O . LYS A 1 149 ? -7.007 10.127 2.492 1.00 89.94 149 LYS A O 1
ATOM 1184 N N . TYR A 1 150 ? -5.891 8.658 1.206 1.00 92.38 150 TYR A N 1
ATOM 1185 C CA . TYR A 1 150 ? -4.589 9.251 1.454 1.00 92.38 150 TYR A CA 1
ATOM 1186 C C . TYR A 1 150 ? -4.418 10.519 0.618 1.00 92.38 150 TYR A C 1
ATOM 1188 O O . TYR A 1 150 ? -4.781 10.551 -0.560 1.00 92.38 150 TYR A O 1
ATOM 1196 N N . ALA A 1 151 ? -3.886 11.564 1.241 1.00 91.62 151 ALA A N 1
ATOM 1197 C CA . ALA A 1 151 ? -3.539 12.814 0.588 1.00 91.62 151 ALA A CA 1
ATOM 1198 C C . ALA A 1 151 ? -2.119 13.222 0.966 1.00 91.62 151 ALA A C 1
ATOM 1200 O O . ALA A 1 151 ? -1.693 13.057 2.108 1.00 91.62 151 ALA A O 1
ATOM 1201 N N . GLU A 1 152 ? -1.401 13.768 -0.005 1.00 91.25 152 GLU A N 1
ATOM 1202 C CA . GLU A 1 152 ? -0.035 14.237 0.188 1.00 91.25 152 GLU A CA 1
ATOM 1203 C C . GLU A 1 152 ? -0.027 15.499 1.049 1.00 91.25 152 GLU A C 1
ATOM 1205 O O . GLU A 1 152 ? -0.808 16.426 0.816 1.00 91.25 152 GLU A O 1
ATOM 1210 N N . THR A 1 153 ? 0.875 15.554 2.025 1.00 84.00 153 THR A N 1
ATOM 1211 C CA . THR A 1 153 ? 1.135 16.775 2.804 1.00 84.00 153 THR A CA 1
ATOM 1212 C C . THR A 1 153 ? 2.323 17.573 2.277 1.00 84.00 153 THR A C 1
ATOM 1214 O O . THR A 1 153 ? 2.596 18.658 2.782 1.00 84.00 153 THR A O 1
ATOM 1217 N N . GLY A 1 154 ? 3.016 17.050 1.261 1.00 73.69 154 GLY A N 1
ATOM 1218 C CA . GLY A 1 154 ? 4.256 17.598 0.717 1.00 73.69 154 GLY A CA 1
ATOM 1219 C C . GLY A 1 154 ? 5.506 16.914 1.276 1.00 73.69 154 GLY A C 1
ATOM 1220 O O . GLY A 1 154 ? 5.429 15.847 1.893 1.00 73.69 154 GLY A O 1
ATOM 1221 N N . ALA A 1 155 ? 6.662 17.531 1.020 1.00 72.62 155 ALA A N 1
ATOM 1222 C CA . ALA A 1 155 ? 7.956 17.048 1.493 1.00 72.62 155 ALA A CA 1
ATOM 1223 C C . ALA A 1 155 ? 8.028 17.043 3.027 1.00 72.62 155 ALA A C 1
ATOM 1225 O O . ALA A 1 155 ? 7.461 17.910 3.697 1.00 72.62 155 ALA A O 1
ATOM 1226 N N . LEU A 1 156 ? 8.740 16.058 3.571 1.00 81.81 156 LEU A N 1
ATOM 1227 C CA . LEU A 1 156 ? 9.022 15.969 5.000 1.00 81.81 156 LEU A CA 1
ATOM 1228 C C . LEU A 1 156 ? 9.967 17.086 5.476 1.00 81.81 156 LEU A C 1
ATOM 1230 O O . LEU A 1 156 ? 10.681 17.703 4.684 1.00 81.81 156 LEU A O 1
ATOM 1234 N N . SER A 1 157 ? 9.976 17.340 6.788 1.00 79.56 157 SER A N 1
ATOM 1235 C CA . SER A 1 157 ? 10.987 18.201 7.413 1.00 79.56 157 SER A CA 1
ATOM 1236 C C . SER A 1 157 ? 12.387 17.591 7.253 1.00 79.56 157 SER A C 1
ATOM 1238 O O . SER A 1 157 ? 12.526 16.379 7.096 1.00 79.56 157 SER A O 1
ATOM 1240 N N . GLU A 1 158 ? 13.443 18.409 7.330 1.00 77.69 158 GLU A N 1
ATOM 1241 C CA . GLU A 1 158 ? 14.829 17.915 7.242 1.00 77.69 158 GLU A CA 1
ATOM 1242 C C . GLU A 1 158 ? 15.152 16.835 8.281 1.00 77.69 158 GLU A C 1
ATOM 1244 O O . GLU A 1 158 ? 15.862 15.882 7.973 1.00 77.69 158 GLU A O 1
ATOM 1249 N N . GLU A 1 159 ? 14.595 16.948 9.486 1.00 78.75 159 GLU A N 1
ATOM 1250 C CA . GLU A 1 159 ? 14.768 15.958 10.551 1.00 78.75 159 GLU A CA 1
ATOM 1251 C C . GLU A 1 159 ? 14.089 14.626 10.205 1.00 78.75 159 GLU A C 1
ATOM 1253 O O . GLU A 1 159 ? 14.717 13.573 10.317 1.00 78.75 159 GLU A O 1
ATOM 1258 N N . ASP A 1 160 ? 12.851 14.662 9.705 1.00 77.62 160 ASP A N 1
ATOM 1259 C CA . ASP A 1 160 ? 12.122 13.458 9.293 1.00 77.62 160 ASP A CA 1
ATOM 1260 C C . ASP A 1 160 ? 12.809 12.782 8.089 1.00 77.62 160 ASP A C 1
ATOM 1262 O O . ASP A 1 160 ? 12.894 11.555 8.024 1.00 77.62 160 ASP A O 1
ATOM 1266 N N . MET A 1 161 ? 13.386 13.555 7.161 1.00 77.38 161 MET A N 1
ATOM 1267 C CA . MET A 1 161 ? 14.148 13.011 6.025 1.00 77.38 161 MET A CA 1
ATOM 1268 C C . MET A 1 161 ? 15.387 12.205 6.450 1.00 77.38 161 MET A C 1
ATOM 1270 O O . MET A 1 161 ? 15.826 11.319 5.716 1.00 77.38 161 MET A O 1
ATOM 1274 N N . LEU A 1 162 ? 15.963 12.472 7.628 1.00 74.94 162 LEU A N 1
ATOM 1275 C CA . LEU A 1 162 ? 17.088 11.685 8.144 1.00 74.94 162 LEU A CA 1
ATOM 1276 C C . LEU A 1 162 ? 16.659 10.304 8.650 1.00 74.94 162 LEU A C 1
ATOM 1278 O O . LEU A 1 162 ? 17.486 9.390 8.639 1.00 74.94 162 LEU A O 1
ATOM 1282 N N . VAL A 1 163 ? 15.399 10.170 9.075 1.00 79.12 163 VAL A N 1
ATOM 1283 C CA . VAL A 1 163 ? 14.805 8.925 9.583 1.00 79.12 163 VAL A CA 1
ATOM 1284 C C . VAL A 1 163 ? 14.381 8.026 8.425 1.00 79.12 163 VAL A C 1
ATOM 1286 O O . VAL A 1 163 ? 14.697 6.840 8.410 1.00 79.12 163 VAL A O 1
ATOM 1289 N N . PHE A 1 164 ? 13.708 8.595 7.424 1.00 78.69 164 PHE A N 1
ATOM 1290 C CA . PHE A 1 164 ? 13.171 7.837 6.297 1.00 78.69 164 PHE A CA 1
ATOM 1291 C C . PHE A 1 164 ? 14.179 7.745 5.159 1.00 78.69 164 PHE A C 1
ATOM 1293 O O . PHE A 1 164 ? 14.173 8.556 4.231 1.00 78.69 164 PHE A O 1
ATOM 1300 N N . LYS A 1 165 ? 15.027 6.719 5.213 1.00 74.19 165 LYS A N 1
ATOM 1301 C CA . LYS A 1 165 ? 15.922 6.362 4.111 1.00 74.19 165 LYS A CA 1
ATOM 1302 C C . LYS A 1 165 ? 15.491 5.035 3.501 1.00 74.19 165 LYS A C 1
ATOM 1304 O O . LYS A 1 165 ? 15.164 4.113 4.241 1.00 74.19 165 LYS A O 1
ATOM 1309 N N . PRO A 1 166 ? 15.462 4.919 2.166 1.00 67.19 166 PRO A N 1
ATOM 1310 C CA . PRO A 1 166 ? 15.117 3.659 1.542 1.00 67.19 166 PRO A CA 1
ATOM 1311 C C . PRO A 1 166 ? 16.267 2.666 1.740 1.00 67.19 166 PRO A C 1
ATOM 1313 O O . PRO A 1 166 ? 17.343 2.845 1.174 1.00 67.19 166 PRO A O 1
ATOM 1316 N N . ASP A 1 167 ? 16.025 1.600 2.502 1.00 59.28 167 ASP A N 1
ATOM 1317 C CA . ASP A 1 167 ? 16.981 0.489 2.639 1.00 59.28 167 ASP A CA 1
ATOM 1318 C C . ASP A 1 167 ? 17.127 -0.327 1.339 1.00 59.28 167 ASP A C 1
ATOM 1320 O O . ASP A 1 167 ? 18.108 -1.048 1.150 1.00 59.28 167 ASP A O 1
ATOM 1324 N N . TRP A 1 168 ? 16.175 -0.188 0.406 1.00 53.47 168 TRP A N 1
ATOM 1325 C CA . TRP A 1 168 ? 16.176 -0.862 -0.890 1.00 53.47 168 TRP A CA 1
ATOM 1326 C C . TRP A 1 168 ? 15.656 0.050 -2.013 1.00 53.47 168 TRP A C 1
ATOM 1328 O O . TRP A 1 168 ? 14.656 0.749 -1.848 1.00 53.47 168 TRP A O 1
ATOM 1338 N N . GLN A 1 169 ? 16.345 0.019 -3.157 1.00 59.00 169 GLN A N 1
ATOM 1339 C CA . GLN A 1 169 ? 16.000 0.678 -4.421 1.00 59.00 169 GLN A CA 1
ATOM 1340 C C . GLN A 1 169 ? 15.995 -0.388 -5.534 1.00 59.00 169 GLN A C 1
ATOM 1342 O O . GLN A 1 169 ? 16.765 -1.352 -5.446 1.00 59.00 169 GLN A O 1
ATOM 1347 N N . TRP A 1 170 ? 15.113 -0.249 -6.528 1.00 54.69 170 TRP A N 1
ATOM 1348 C CA . TRP A 1 170 ? 14.962 -1.201 -7.643 1.00 54.69 170 TRP A CA 1
ATOM 1349 C C . TRP A 1 170 ? 16.129 -1.187 -8.631 1.00 54.69 170 TRP A C 1
ATOM 1351 O O . TRP A 1 170 ? 16.680 -0.094 -8.891 1.00 54.69 170 TRP A O 1
#

Sequence (170 aa):
MLLMDLPVWADDLSFQPEFVHPRSDQQDIIANTLGDDFLNAVGVFPAELLVSEVDLNRDRKMDLIAVQKAFCSNHACTFHFLMNKTSGYWIRLATIESWAIPFVVPNLEQDMPDIIRFDHLTDDCCSCSEPQPIRLIWQSASGTESSGKYAETGALSEEDMLVFKPDWQW

Secondary structure (DSSP, 8-state):
----------S-S-BPPPPBPPPHHHHHHHHHHH-HHHHT--SSSPP-EEEEEE-SSSSSSPEEEEEEGGG--SS-EEEEEEEE-TTS-EEEEEEEEESSPPEEE--TTSSS-EEEEEE-S-TTSTT-SPPEEEEEEEEESSSSTTSEEEEEEEEPPHHHHHH---S---

Radius of gyration: 16.24 Å; chains: 1; bounding box: 37×40×42 Å

Foldseek 3Di:
DDPPPDVPVDVDDWDQFDKDADDPVVVVLCCVAVNPCLQVPAADDPFGKIWGWDQFQPPPDTWIWIWTVRQDDLQWTKIWTWDQDPVRRIYGQDIDTAQARWIWADDPPASGTKIWGWADPDDDDDPPDGTFTWIWDWDAPDPDSRHTHTDTPGGDDPV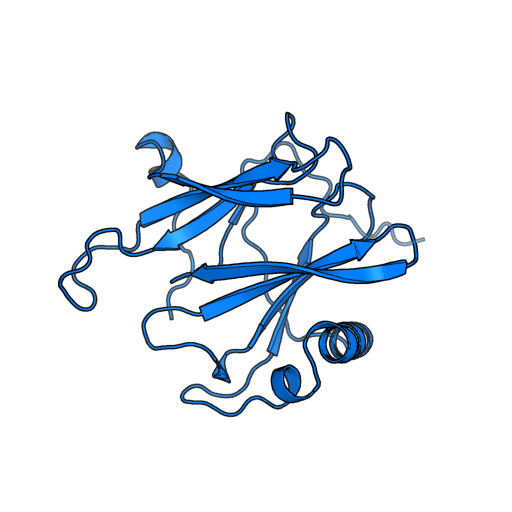VRVVDDGPDGD

pLDDT: mean 82.05, std 16.5, range [36.97, 97.5]